Protein AF-A0A967WM52-F1 (afdb_monomer)

Mean predicted aligned error: 4.37 Å

Structure (mmCIF, N/CA/C/O backbone):
data_AF-A0A967WM52-F1
#
_entry.id   AF-A0A967WM52-F1
#
loop_
_atom_site.group_PDB
_atom_site.id
_atom_site.type_symbol
_atom_site.label_atom_id
_atom_site.label_alt_id
_atom_site.label_comp_id
_atom_site.label_asym_id
_atom_site.label_entity_id
_atom_site.label_seq_id
_atom_site.pdbx_PDB_ins_code
_atom_site.Cartn_x
_atom_site.Cartn_y
_atom_site.Cartn_z
_atom_site.occupancy
_atom_site.B_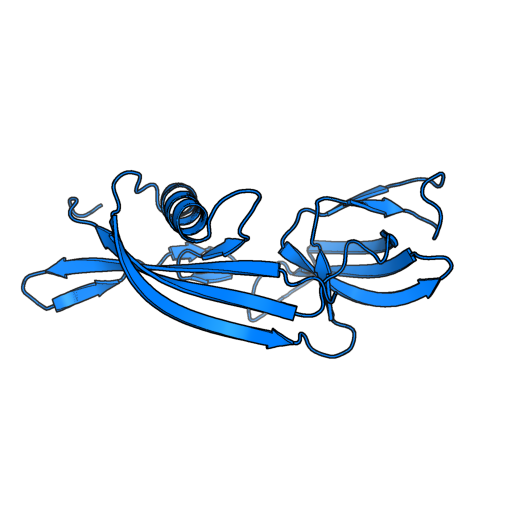iso_or_equiv
_atom_site.auth_seq_id
_atom_site.auth_comp_id
_atom_site.auth_asym_id
_atom_site.auth_atom_id
_atom_site.pdbx_PDB_model_num
ATOM 1 N N . MET A 1 1 ? 5.126 -18.443 -8.633 1.00 42.22 1 MET A N 1
ATOM 2 C CA . MET A 1 1 ? 3.834 -18.175 -7.967 1.00 42.22 1 MET A CA 1
ATOM 3 C C . MET A 1 1 ? 3.505 -16.710 -8.211 1.00 42.22 1 MET A C 1
ATOM 5 O O . MET A 1 1 ? 4.456 -15.933 -8.213 1.00 42.22 1 MET A O 1
ATOM 9 N N . PRO A 1 2 ? 2.250 -16.334 -8.512 1.00 59.53 2 PRO A N 1
ATOM 10 C CA . PRO A 1 2 ? 1.889 -14.922 -8.613 1.00 59.53 2 PRO A CA 1
ATOM 11 C C . PRO A 1 2 ? 2.198 -14.245 -7.275 1.00 59.53 2 PRO A C 1
ATOM 13 O O . PRO A 1 2 ? 1.909 -14.805 -6.217 1.00 59.53 2 PRO A O 1
ATOM 16 N N . VAL A 1 3 ? 2.873 -13.099 -7.320 1.00 80.56 3 VAL A N 1
ATOM 17 C CA . VAL A 1 3 ? 3.195 -12.342 -6.109 1.00 80.56 3 VAL A CA 1
ATOM 18 C C . VAL A 1 3 ? 1.925 -11.607 -5.696 1.00 80.56 3 VAL A C 1
ATOM 20 O O . VAL A 1 3 ? 1.370 -10.850 -6.490 1.00 80.56 3 VAL A O 1
ATOM 23 N N . VAL A 1 4 ? 1.453 -11.862 -4.479 1.00 91.06 4 VAL A N 1
ATOM 24 C CA . VAL A 1 4 ? 0.298 -11.183 -3.883 1.00 91.06 4 VAL A CA 1
ATOM 25 C C . VAL A 1 4 ? 0.828 -10.114 -2.939 1.00 91.06 4 VAL A C 1
ATOM 27 O O . VAL A 1 4 ? 1.727 -10.391 -2.146 1.00 91.06 4 VAL A O 1
ATOM 30 N N . ILE A 1 5 ? 0.298 -8.894 -3.032 1.00 95.19 5 ILE A N 1
ATOM 31 C CA . ILE A 1 5 ? 0.573 -7.852 -2.042 1.00 95.19 5 ILE A CA 1
ATOM 32 C C . ILE A 1 5 ? -0.492 -7.902 -0.949 1.00 95.19 5 ILE A C 1
ATOM 34 O O . ILE A 1 5 ? -1.689 -7.869 -1.232 1.00 95.19 5 ILE A O 1
ATOM 38 N N . GLU A 1 6 ? -0.038 -7.975 0.293 1.00 96.88 6 GLU A N 1
ATOM 39 C CA . GLU A 1 6 ? -0.890 -8.003 1.476 1.00 96.88 6 GLU A CA 1
ATOM 40 C C . GLU A 1 6 ? -1.138 -6.562 1.958 1.00 96.88 6 GLU A C 1
ATOM 42 O O . GLU A 1 6 ? -0.223 -5.735 2.030 1.00 96.88 6 GLU A O 1
ATOM 47 N N . LYS A 1 7 ? -2.394 -6.229 2.251 1.00 97.81 7 LYS A N 1
ATOM 48 C CA . LYS A 1 7 ? -2.835 -4.928 2.770 1.00 97.81 7 LYS A CA 1
ATOM 49 C C . LYS A 1 7 ? -3.770 -5.119 3.954 1.00 97.81 7 LYS A C 1
ATOM 51 O O . LYS A 1 7 ? -4.421 -6.152 4.074 1.00 97.81 7 LYS A O 1
ATOM 56 N N . VAL A 1 8 ? -3.888 -4.095 4.785 1.00 98.44 8 VAL A N 1
ATOM 57 C CA . VAL A 1 8 ? -4.766 -4.089 5.960 1.00 98.44 8 VAL A CA 1
ATOM 58 C C . VAL A 1 8 ? -5.672 -2.869 5.955 1.00 98.44 8 VAL A C 1
ATOM 60 O O . VAL A 1 8 ? -5.360 -1.840 5.352 1.00 98.44 8 VAL A O 1
ATOM 63 N N . THR A 1 9 ? -6.825 -2.986 6.598 1.00 98.44 9 THR A N 1
ATOM 64 C CA . THR A 1 9 ? -7.743 -1.875 6.858 1.00 98.44 9 THR A CA 1
ATOM 65 C C . THR A 1 9 ? -8.341 -2.046 8.246 1.00 98.44 9 THR A C 1
ATOM 67 O O . THR A 1 9 ? -8.849 -3.122 8.577 1.00 98.44 9 THR A O 1
ATOM 70 N N . ALA A 1 10 ? -8.262 -0.988 9.048 1.00 98.19 10 ALA A N 1
ATOM 71 C CA . ALA A 1 10 ? -8.647 -0.981 10.449 1.00 98.19 10 ALA A CA 1
ATOM 72 C C . ALA A 1 10 ? -9.955 -0.214 10.652 1.00 98.19 10 ALA A C 1
ATOM 74 O O . ALA A 1 10 ? -9.994 1.010 10.572 1.00 98.19 10 ALA A O 1
ATOM 75 N N . PHE A 1 11 ? -11.027 -0.917 10.999 1.00 97.81 11 PHE A N 1
ATOM 76 C CA . PHE A 1 11 ? -12.229 -0.276 11.522 1.00 97.81 11 PHE A CA 1
ATOM 77 C C . PHE A 1 11 ? -12.036 -0.045 13.020 1.00 97.81 11 PHE A C 1
ATOM 79 O O . PHE A 1 11 ? -12.369 -0.906 13.837 1.00 97.81 11 PHE A O 1
ATOM 86 N N . VAL A 1 12 ? -11.435 1.094 13.370 1.00 97.00 12 VAL A N 1
ATOM 87 C CA . VAL A 1 12 ? -11.193 1.474 14.767 1.00 97.00 12 VAL A CA 1
ATOM 88 C C . VAL A 1 12 ? -12.496 1.959 15.384 1.00 97.00 12 VAL A C 1
ATOM 90 O O . VAL A 1 12 ? -13.010 3.021 15.040 1.00 97.00 12 VAL A O 1
ATOM 93 N N . THR A 1 13 ? -13.037 1.149 16.286 1.00 95.69 13 THR A N 1
ATOM 94 C CA . THR A 1 13 ? -14.320 1.376 16.940 1.00 95.69 13 THR A CA 1
ATOM 95 C C . THR A 1 13 ? -14.154 1.695 18.417 1.00 95.69 13 THR A C 1
ATOM 97 O O . THR A 1 13 ? -13.298 1.123 19.095 1.00 95.69 13 THR A O 1
ATOM 100 N N . ARG A 1 14 ? -15.012 2.580 18.922 1.00 92.19 14 ARG A N 1
ATOM 101 C CA . ARG A 1 14 ? -15.137 2.882 20.350 1.00 92.19 14 ARG A CA 1
ATOM 102 C C . ARG A 1 14 ? -16.577 2.634 20.804 1.00 92.19 14 ARG A C 1
ATOM 104 O O . ARG A 1 14 ? -17.495 3.146 20.165 1.00 92.19 14 ARG A O 1
ATOM 111 N N . PRO A 1 15 ? -16.812 1.877 21.888 1.00 89.56 15 PRO A N 1
ATOM 112 C CA . PRO A 1 15 ? -18.152 1.735 22.445 1.00 89.56 15 PRO A CA 1
ATOM 113 C C . PRO A 1 15 ? -18.594 3.027 23.150 1.00 89.56 15 PRO A C 1
ATOM 115 O O . PRO A 1 15 ? -17.846 3.588 23.948 1.00 89.56 15 PRO A O 1
ATOM 118 N N . THR A 1 16 ? -19.828 3.465 22.901 1.00 89.12 16 THR A N 1
ATOM 119 C CA . THR A 1 16 ? -20.489 4.559 23.634 1.00 89.12 16 THR A CA 1
ATOM 120 C C . THR A 1 16 ? -21.897 4.147 24.063 1.00 89.12 16 THR A C 1
ATOM 122 O O . THR A 1 16 ? -22.394 3.098 23.645 1.00 89.12 16 THR A O 1
ATOM 125 N N . GLU A 1 17 ? -22.555 4.965 24.889 1.00 87.69 17 GLU A N 1
ATOM 126 C CA . GLU A 1 17 ? -23.947 4.731 25.301 1.00 87.69 17 GLU A CA 1
ATOM 127 C C . GLU A 1 17 ? -24.935 4.779 24.120 1.00 87.69 17 GLU A C 1
ATOM 129 O O . GLU A 1 17 ? -25.946 4.078 24.140 1.00 87.69 17 GLU A O 1
ATOM 134 N N . GLU A 1 18 ? -24.632 5.552 23.072 1.00 8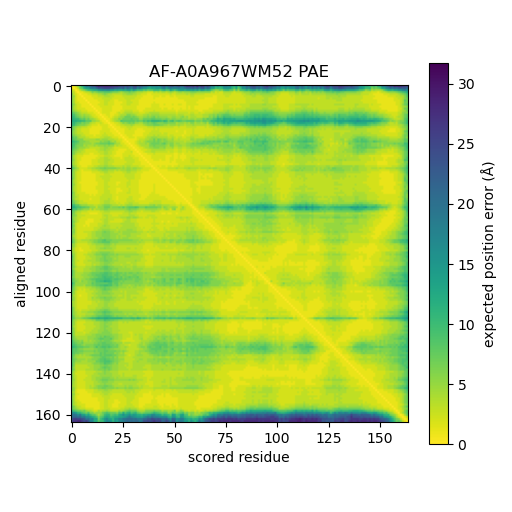9.94 18 GLU A N 1
ATOM 135 C CA . GLU A 1 18 ? -25.481 5.705 21.881 1.00 89.94 18 GLU A CA 1
ATOM 136 C C . GLU A 1 18 ? -25.187 4.658 20.789 1.00 89.94 18 GLU A C 1
ATOM 138 O O . GLU A 1 18 ? -25.950 4.514 19.833 1.00 89.94 18 GLU A O 1
ATOM 143 N N . GLY A 1 19 ? -24.101 3.892 20.936 1.00 88.88 19 GLY A N 1
ATOM 144 C CA . GLY A 1 19 ? -23.658 2.879 19.978 1.00 88.88 19 GLY A CA 1
ATOM 145 C C . GLY A 1 19 ? -22.149 2.920 19.711 1.00 88.88 19 GLY A C 1
ATOM 146 O O . GLY A 1 19 ? -21.421 3.701 20.323 1.00 88.88 19 GLY A O 1
ATOM 147 N N . PRO A 1 20 ? -21.629 2.053 18.827 1.00 90.50 20 PRO A N 1
ATOM 148 C CA . PRO A 1 20 ? -20.227 2.107 18.437 1.00 90.50 20 PRO A CA 1
ATOM 149 C C . PRO A 1 20 ? -19.958 3.312 17.527 1.00 90.50 20 PRO A C 1
ATOM 151 O O . PRO A 1 20 ? -20.622 3.494 16.508 1.00 90.50 20 PRO A O 1
ATOM 154 N N . GLU A 1 21 ? -18.940 4.094 17.861 1.00 94.62 21 GLU A N 1
ATOM 155 C CA . GLU A 1 21 ? -18.371 5.111 16.977 1.00 94.62 21 GLU A CA 1
ATOM 156 C C . GLU A 1 21 ? -17.248 4.509 16.129 1.00 94.62 21 GLU A C 1
ATOM 158 O O . GLU A 1 21 ? -16.596 3.553 16.552 1.00 94.62 21 GLU A O 1
ATOM 163 N N . LEU A 1 22 ? -17.008 5.084 14.948 1.00 95.31 22 LEU A N 1
ATOM 164 C CA . LEU A 1 22 ? -15.926 4.710 14.036 1.00 95.31 22 LEU A CA 1
ATOM 165 C C . LEU A 1 22 ? -14.981 5.900 13.856 1.00 95.31 22 LEU A C 1
ATOM 167 O O . LEU A 1 22 ? -15.425 6.993 13.505 1.00 95.31 22 LEU A O 1
ATOM 171 N N . LEU A 1 23 ? -13.684 5.675 14.054 1.00 95.44 23 LEU A N 1
ATOM 172 C CA . LEU A 1 23 ? -12.659 6.670 13.761 1.00 95.44 23 LEU A CA 1
ATOM 173 C C . LEU A 1 23 ? -12.531 6.865 12.244 1.00 95.44 23 LEU A C 1
ATOM 175 O O . LEU A 1 23 ? -12.352 5.901 11.497 1.00 95.44 23 LEU A O 1
ATOM 179 N N . LEU A 1 24 ? -12.563 8.122 11.811 1.00 96.06 24 LEU A N 1
ATOM 180 C CA . LEU A 1 24 ? -12.306 8.536 10.437 1.00 96.06 24 LEU A CA 1
ATOM 181 C C . LEU A 1 24 ? -11.187 9.579 10.424 1.00 96.06 24 LEU A C 1
ATOM 183 O O . LEU A 1 24 ? -11.100 10.411 11.325 1.00 96.06 24 LEU A O 1
ATOM 187 N N . LEU A 1 25 ? -10.355 9.540 9.389 1.00 94.12 25 LEU A N 1
ATOM 188 C CA . LEU A 1 25 ? -9.275 10.495 9.156 1.00 94.12 25 LEU A CA 1
ATOM 189 C C . LEU A 1 25 ? -9.691 11.472 8.061 1.00 94.12 25 LEU A C 1
ATOM 191 O O . LEU A 1 25 ? -10.230 11.053 7.039 1.00 94.12 25 LEU A O 1
ATOM 195 N N . GLU A 1 26 ? -9.420 12.762 8.239 1.00 93.81 26 GLU A N 1
ATOM 196 C CA . GLU A 1 26 ? -9.629 13.769 7.196 1.00 93.81 26 GLU A CA 1
ATOM 197 C C . GLU A 1 26 ? -8.279 14.216 6.631 1.00 93.81 26 GLU A C 1
ATOM 199 O O . GLU A 1 26 ? -7.526 14.954 7.267 1.00 93.81 26 GLU A O 1
ATOM 204 N N . HIS A 1 27 ? -7.964 13.765 5.416 1.00 89.12 27 HIS A N 1
ATOM 205 C CA . HIS A 1 27 ? -6.750 14.169 4.720 1.00 89.12 27 HIS A CA 1
ATOM 206 C C . HIS A 1 27 ? -7.030 15.381 3.811 1.00 89.12 27 HIS A C 1
ATOM 208 O O . HIS A 1 27 ? -7.917 15.301 2.951 1.00 89.12 27 HIS A O 1
ATOM 214 N N . PRO A 1 28 ? -6.236 16.469 3.884 1.00 89.00 28 PRO A N 1
ATOM 215 C CA . PRO A 1 28 ? -6.515 17.731 3.183 1.00 89.00 28 PRO A CA 1
ATOM 216 C C . PRO A 1 28 ? -6.626 17.599 1.657 1.00 89.00 28 PRO A C 1
ATOM 218 O O . PRO A 1 28 ? -7.274 18.418 1.005 1.00 89.00 28 PRO A O 1
ATOM 221 N N . PHE A 1 29 ? -6.001 16.570 1.080 1.00 89.38 29 PHE A N 1
ATOM 222 C CA . PHE A 1 29 ? -5.975 16.329 -0.367 1.00 89.38 29 PHE A CA 1
ATOM 223 C C . PHE A 1 29 ? -6.635 15.013 -0.795 1.00 89.38 29 PHE A C 1
ATOM 225 O O . PHE A 1 29 ? -6.703 14.734 -1.989 1.00 89.38 29 PHE A O 1
ATOM 232 N N . ALA A 1 30 ? -7.098 14.190 0.151 1.00 87.75 30 ALA A N 1
ATOM 233 C CA . ALA A 1 30 ? -7.644 12.863 -0.157 1.00 87.75 30 ALA A CA 1
ATOM 234 C C . ALA A 1 30 ? -9.012 12.575 0.484 1.00 87.75 30 ALA A C 1
ATOM 236 O O . ALA A 1 30 ? -9.585 11.516 0.236 1.00 87.75 30 ALA A O 1
ATOM 237 N N . GLY A 1 31 ? -9.556 13.529 1.246 1.00 91.25 31 GLY A N 1
ATOM 238 C CA . GLY A 1 31 ? -10.875 13.428 1.855 1.00 91.25 31 GLY A CA 1
ATOM 239 C C . GLY A 1 31 ? -10.896 12.502 3.067 1.00 91.25 31 GLY A C 1
ATOM 240 O O . GLY A 1 31 ? -9.897 12.354 3.770 1.00 91.25 31 GLY A O 1
ATOM 241 N N . ILE A 1 32 ? -12.064 11.909 3.312 1.00 93.62 32 ILE A N 1
ATOM 242 C CA . ILE A 1 32 ? -12.311 11.037 4.461 1.00 93.62 32 ILE A CA 1
ATOM 243 C C . ILE A 1 32 ? -11.736 9.643 4.197 1.00 93.62 32 ILE A C 1
ATOM 245 O O . ILE A 1 32 ? -12.008 9.034 3.160 1.00 93.62 32 ILE A O 1
ATOM 249 N N . GLN A 1 33 ? -10.973 9.130 5.156 1.00 93.75 33 GLN A N 1
ATOM 250 C CA . GLN A 1 33 ? -10.280 7.851 5.085 1.00 93.75 33 GLN A CA 1
ATOM 251 C C . GLN A 1 33 ? -10.479 7.030 6.361 1.00 93.75 33 GLN A C 1
ATOM 253 O O . GLN A 1 33 ? -10.860 7.539 7.414 1.00 93.75 33 GLN A O 1
ATOM 258 N N . ILE A 1 34 ? -10.220 5.733 6.233 1.00 95.94 34 ILE A N 1
ATOM 259 C CA . ILE A 1 34 ? -10.136 4.770 7.333 1.00 95.94 34 ILE A CA 1
ATOM 260 C C . ILE A 1 34 ? -8.676 4.317 7.396 1.00 95.94 34 ILE A C 1
ATOM 262 O O . ILE A 1 34 ? -8.100 4.141 6.315 1.00 95.94 34 ILE A O 1
ATOM 266 N N . PRO A 1 35 ? -8.097 4.091 8.593 1.00 97.00 35 PRO A N 1
ATOM 267 C CA . PRO A 1 35 ? -6.704 3.698 8.683 1.00 97.00 35 PRO A CA 1
ATOM 268 C C . PRO A 1 35 ? -6.408 2.418 7.900 1.00 97.00 35 PRO A C 1
ATOM 270 O O . PRO A 1 35 ? -7.138 1.419 8.007 1.00 97.00 35 PRO A O 1
ATOM 273 N N . ALA A 1 36 ? -5.379 2.444 7.060 1.00 97.25 36 ALA A N 1
ATOM 274 C CA . ALA A 1 36 ? -5.089 1.349 6.142 1.00 97.25 36 ALA A CA 1
ATOM 275 C C . ALA A 1 36 ? -3.671 1.414 5.584 1.00 97.25 36 ALA A C 1
ATOM 277 O O . ALA A 1 36 ? -3.194 2.462 5.174 1.00 97.25 36 ALA A O 1
ATOM 278 N N . GLY A 1 37 ? -3.063 0.247 5.377 1.00 96.44 37 GLY A N 1
ATOM 279 C CA . GLY A 1 37 ? -1.699 0.205 4.873 1.00 96.44 37 GLY A CA 1
ATOM 280 C C . GLY A 1 37 ? -1.297 -1.088 4.201 1.00 96.44 37 GLY A C 1
ATOM 281 O O . GLY A 1 37 ? -2.125 -1.928 3.830 1.00 96.44 37 GLY A O 1
ATOM 282 N N . THR A 1 38 ? 0.002 -1.198 3.951 1.00 97.12 38 THR A N 1
ATOM 283 C CA . THR A 1 38 ? 0.611 -2.363 3.300 1.00 97.12 38 THR A CA 1
ATOM 284 C C . THR A 1 38 ? 1.290 -3.202 4.367 1.00 97.12 38 THR A C 1
ATOM 286 O O . THR A 1 38 ? 1.984 -2.657 5.214 1.00 97.12 38 THR A O 1
ATOM 289 N N . VAL A 1 39 ? 1.090 -4.518 4.328 1.00 96.88 39 VAL A N 1
ATOM 290 C CA . VAL A 1 39 ? 1.793 -5.429 5.236 1.00 96.88 39 VAL A CA 1
ATOM 291 C C . VAL A 1 39 ? 3.241 -5.528 4.775 1.00 96.88 39 VAL A C 1
ATOM 293 O O . VAL A 1 39 ? 3.503 -5.795 3.594 1.00 96.88 39 VAL A O 1
ATOM 296 N N . GLU A 1 40 ? 4.178 -5.296 5.689 1.00 93.75 40 GLU A N 1
ATOM 297 C CA . GLU A 1 40 ? 5.612 -5.367 5.416 1.00 93.75 40 GLU A CA 1
ATOM 298 C C . GLU A 1 40 ? 6.170 -6.772 5.693 1.00 93.75 40 GLU A C 1
ATOM 300 O O . GLU A 1 40 ? 5.605 -7.746 5.196 1.00 93.75 40 GLU A O 1
ATOM 305 N N . ASP A 1 41 ? 7.275 -6.895 6.427 1.00 92.62 41 ASP A N 1
ATOM 306 C CA . ASP A 1 41 ? 7.872 -8.180 6.829 1.00 92.62 41 ASP A CA 1
ATOM 307 C C . ASP A 1 41 ? 7.236 -8.735 8.127 1.00 92.62 41 ASP A C 1
ATOM 309 O O . ASP A 1 41 ? 7.831 -9.539 8.846 1.00 92.62 41 ASP A O 1
ATOM 313 N N . GLU A 1 42 ? 6.023 -8.279 8.436 1.00 95.88 42 GLU A N 1
ATOM 314 C CA . GLU A 1 42 ? 5.275 -8.521 9.674 1.00 95.88 42 GLU A CA 1
ATOM 315 C C . GLU A 1 42 ? 3.958 -9.273 9.403 1.00 95.88 42 GLU A C 1
ATOM 317 O O . GLU A 1 42 ? 3.596 -9.539 8.253 1.00 95.88 42 GLU A O 1
ATOM 322 N N . THR A 1 43 ? 3.229 -9.649 10.459 1.00 97.06 43 THR A N 1
ATOM 323 C CA . THR A 1 43 ? 1.903 -10.269 10.302 1.00 97.06 43 THR A CA 1
ATOM 324 C C . THR A 1 43 ? 0.845 -9.221 9.928 1.00 97.06 43 THR A C 1
ATOM 326 O O . THR A 1 43 ? 1.007 -8.048 10.265 1.00 97.06 43 THR A O 1
ATOM 329 N N . PRO A 1 44 ? -0.263 -9.587 9.255 1.00 97.81 44 PRO A N 1
ATOM 330 C CA . PRO A 1 44 ? -1.367 -8.652 9.030 1.00 97.81 44 PRO A CA 1
ATOM 331 C C . PRO A 1 44 ? -1.925 -8.040 10.329 1.00 97.81 44 PRO A C 1
ATOM 333 O O . PRO A 1 44 ? -2.331 -6.879 10.333 1.00 97.81 44 PRO A O 1
ATOM 336 N N . GLU A 1 45 ? -1.905 -8.784 11.436 1.00 97.81 45 GLU A N 1
ATOM 337 C CA . GLU A 1 45 ? -2.266 -8.303 12.771 1.00 97.81 45 GLU A CA 1
ATOM 338 C C . GLU A 1 45 ? -1.312 -7.210 13.281 1.00 97.81 45 GLU A C 1
ATOM 340 O O . GLU A 1 45 ? -1.759 -6.155 13.730 1.00 97.81 45 GLU A O 1
ATOM 345 N N . ASP A 1 46 ? -0.001 -7.428 13.183 1.00 97.56 46 ASP A N 1
ATOM 346 C CA . ASP A 1 46 ? 0.989 -6.428 13.601 1.00 97.56 46 ASP A CA 1
ATOM 347 C C . ASP A 1 46 ? 0.925 -5.189 12.697 1.00 97.56 46 ASP A C 1
ATOM 349 O O . ASP A 1 46 ? 0.928 -4.058 13.185 1.00 97.56 46 ASP A O 1
ATOM 353 N N . ALA A 1 47 ? 0.769 -5.399 11.385 1.00 97.81 47 ALA A N 1
ATOM 354 C CA . ALA A 1 47 ? 0.629 -4.325 10.410 1.00 97.81 47 ALA A CA 1
ATOM 355 C C . ALA A 1 47 ? -0.586 -3.446 10.711 1.00 97.81 47 ALA A C 1
ATOM 357 O O . ALA A 1 47 ? -0.476 -2.226 10.690 1.00 97.81 47 ALA A O 1
ATOM 358 N N . VAL A 1 48 ? -1.753 -4.030 11.012 1.00 98.12 48 VAL A N 1
ATOM 359 C CA . VAL A 1 48 ? -2.952 -3.219 11.266 1.00 98.12 48 VAL A CA 1
ATOM 360 C C . VAL A 1 48 ? -2.820 -2.380 12.536 1.00 98.12 48 VAL A C 1
ATOM 362 O O . VAL A 1 48 ? -3.277 -1.240 12.552 1.00 98.12 48 VAL A O 1
ATOM 365 N N . LEU A 1 49 ? -2.157 -2.894 13.574 1.00 97.31 49 LEU A N 1
ATOM 366 C CA . LEU A 1 49 ? -1.880 -2.127 14.790 1.00 97.31 49 LEU A CA 1
ATOM 367 C C . LEU A 1 49 ? -0.859 -1.011 14.537 1.00 97.31 49 LEU A C 1
ATOM 369 O O . LEU A 1 49 ? -1.061 0.105 15.015 1.00 97.31 49 LEU A O 1
ATOM 373 N N . ARG A 1 50 ? 0.188 -1.282 13.748 1.00 97.25 50 ARG A N 1
ATOM 374 C CA . ARG A 1 50 ? 1.178 -0.277 13.336 1.00 97.25 50 ARG A CA 1
ATOM 375 C C . ARG A 1 50 ? 0.532 0.868 12.555 1.00 97.25 50 ARG A C 1
ATOM 377 O O . ARG A 1 50 ? 0.744 2.020 12.909 1.00 97.25 50 ARG A O 1
ATOM 384 N N . GLU A 1 51 ? -0.283 0.569 11.544 1.00 97.50 51 GLU A N 1
ATOM 385 C CA . GLU A 1 51 ? -0.970 1.596 10.742 1.00 97.50 51 GLU A CA 1
ATOM 386 C C . GLU A 1 51 ? -1.940 2.429 11.596 1.00 97.50 51 GLU A C 1
ATOM 388 O O . GLU A 1 51 ? -2.007 3.647 11.453 1.00 97.50 51 GLU A O 1
ATOM 393 N N . VAL A 1 52 ? -2.650 1.805 12.547 1.00 97.06 52 VAL A N 1
ATOM 394 C CA . VAL A 1 52 ? -3.480 2.548 13.509 1.00 97.06 52 VAL A CA 1
ATOM 395 C C . VAL A 1 52 ? -2.621 3.499 14.342 1.00 97.06 52 VAL A C 1
ATOM 397 O O . VAL A 1 52 ? -2.978 4.668 14.468 1.00 97.06 52 VAL A O 1
ATOM 400 N N . ALA A 1 53 ? -1.488 3.053 14.879 1.00 96.19 53 ALA A N 1
ATOM 401 C CA . ALA A 1 53 ? -0.604 3.926 15.648 1.00 96.19 53 ALA A CA 1
ATOM 402 C C . ALA A 1 53 ? -0.050 5.084 14.795 1.00 96.19 53 ALA A C 1
ATOM 404 O O . ALA A 1 53 ? -0.129 6.241 15.207 1.00 96.19 53 ALA A O 1
ATOM 405 N N . GLU A 1 54 ? 0.444 4.800 13.586 1.00 95.81 54 GLU A N 1
ATOM 406 C CA . GLU A 1 54 ? 1.052 5.790 12.687 1.00 95.81 54 GLU A CA 1
ATOM 407 C C . GLU A 1 54 ? 0.056 6.850 12.192 1.00 95.81 54 GLU A C 1
ATOM 409 O O . GLU A 1 54 ? 0.374 8.041 12.194 1.00 95.81 54 GLU A O 1
ATOM 414 N N . GLU A 1 55 ? -1.147 6.445 11.781 1.00 95.38 55 GLU A N 1
ATOM 415 C CA . GLU A 1 55 ? -2.113 7.351 11.146 1.00 95.38 55 GLU A CA 1
ATOM 416 C C . GLU A 1 55 ? -3.048 8.043 12.149 1.00 95.38 55 GLU A C 1
ATOM 418 O O . GLU A 1 55 ? -3.615 9.093 11.841 1.00 95.38 55 GLU A O 1
ATOM 423 N N . THR A 1 56 ? -3.221 7.474 13.348 1.00 93.69 56 THR A N 1
ATOM 424 C CA . THR A 1 56 ? -4.191 7.962 14.349 1.00 93.69 56 THR A CA 1
ATOM 425 C C . THR A 1 56 ? -3.551 8.423 15.661 1.00 93.69 56 THR A C 1
ATOM 427 O O . THR A 1 56 ? -4.190 9.124 16.444 1.00 93.69 56 THR A O 1
ATOM 430 N N . GLY A 1 57 ? -2.303 8.026 15.933 1.00 94.12 57 GLY A N 1
ATOM 431 C CA . GLY A 1 57 ? -1.636 8.251 17.219 1.00 94.12 57 GLY A CA 1
ATOM 432 C C . GLY A 1 57 ? -2.150 7.368 18.365 1.00 94.12 57 GLY A C 1
ATOM 433 O O . GLY A 1 57 ? -1.864 7.651 19.528 1.00 94.12 57 GLY A O 1
ATOM 434 N N . ILE A 1 58 ? -2.943 6.330 18.077 1.00 93.38 58 ILE A N 1
ATOM 435 C CA . ILE A 1 58 ? -3.469 5.395 19.080 1.00 93.38 58 ILE A CA 1
ATOM 436 C C . ILE A 1 58 ? -2.526 4.192 19.218 1.00 93.38 58 ILE A C 1
ATOM 438 O O . ILE A 1 58 ? -2.601 3.241 18.444 1.00 93.38 58 ILE A O 1
ATOM 442 N N . ASP A 1 59 ? -1.694 4.193 20.261 1.00 89.81 59 ASP A N 1
ATOM 443 C CA . ASP A 1 59 ? -0.734 3.105 20.524 1.00 89.81 59 ASP A CA 1
ATOM 444 C C . ASP A 1 59 ? -1.337 1.904 21.280 1.00 89.81 59 ASP A C 1
ATOM 446 O O . ASP A 1 59 ? -0.762 0.817 21.314 1.00 89.81 59 ASP A O 1
ATOM 450 N N . SER A 1 60 ? -2.484 2.092 21.940 1.00 88.12 60 SER A N 1
ATOM 451 C CA . SER A 1 60 ? -3.094 1.114 22.855 1.00 88.12 60 SER A CA 1
ATOM 452 C C . SER A 1 60 ? -4.442 0.589 22.355 1.00 88.12 60 SER A C 1
ATO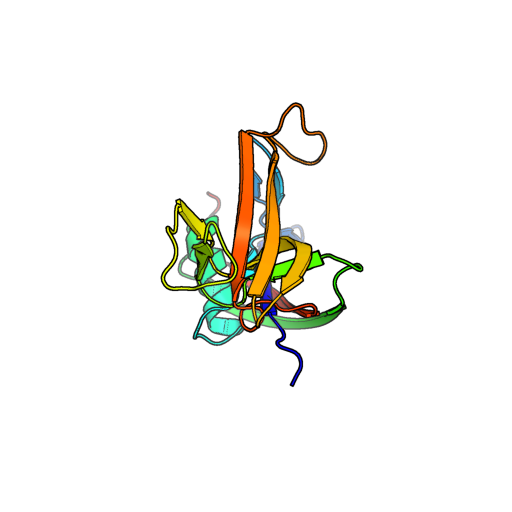M 454 O O . SER A 1 60 ? -5.428 0.542 23.093 1.00 88.12 60 SER A O 1
ATOM 456 N N . ALA A 1 61 ? -4.486 0.191 21.084 1.00 90.88 61 ALA A N 1
ATOM 457 C CA . ALA A 1 61 ? -5.650 -0.443 20.473 1.00 90.88 61 ALA A CA 1
ATOM 458 C C . ALA A 1 61 ? -5.565 -1.978 20.549 1.00 90.88 61 ALA A C 1
ATOM 460 O O . ALA A 1 61 ? -4.475 -2.552 20.557 1.00 90.88 61 ALA A O 1
ATOM 461 N N . THR A 1 62 ? -6.708 -2.663 20.584 1.00 95.06 62 THR A N 1
ATOM 462 C CA . THR A 1 62 ? -6.764 -4.134 20.585 1.00 95.06 62 THR A CA 1
ATOM 463 C C . THR A 1 62 ? -7.493 -4.655 19.357 1.00 95.06 62 THR A C 1
ATOM 465 O O . THR A 1 62 ? -8.532 -4.136 18.952 1.00 95.06 62 THR A O 1
ATOM 468 N N . ILE A 1 63 ? -6.968 -5.720 18.750 1.00 97.06 63 ILE A N 1
ATOM 469 C CA . ILE A 1 63 ? -7.680 -6.416 17.677 1.00 97.06 63 ILE A CA 1
ATOM 470 C C . ILE A 1 63 ? -8.839 -7.186 18.302 1.00 97.06 63 ILE A C 1
ATOM 472 O O . ILE A 1 63 ? -8.627 -8.113 19.08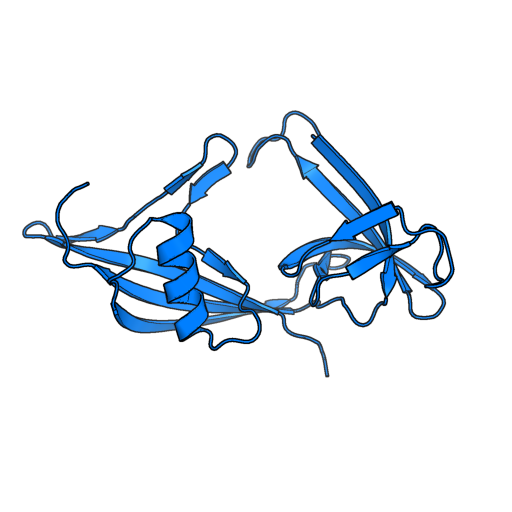5 1.00 97.06 63 ILE A O 1
ATOM 476 N N . ARG A 1 64 ? -10.070 -6.828 17.938 1.00 96.31 64 ARG A N 1
ATOM 477 C CA . ARG A 1 64 ? -11.270 -7.529 18.401 1.00 96.31 64 ARG A CA 1
ATOM 478 C C . ARG A 1 64 ? -11.540 -8.775 17.567 1.00 96.31 64 ARG A C 1
ATOM 480 O O . ARG A 1 64 ? -11.815 -9.839 18.118 1.00 96.31 64 ARG A O 1
ATOM 487 N N . CYS A 1 65 ? -11.468 -8.646 16.245 1.00 96.69 65 CYS A N 1
ATOM 488 C CA . CYS A 1 65 ? -11.579 -9.765 15.312 1.00 96.69 65 CYS A CA 1
ATOM 489 C C . CYS A 1 65 ? -11.095 -9.394 13.903 1.00 96.69 65 CYS A C 1
ATOM 491 O O . CYS A 1 65 ? -11.072 -8.223 13.515 1.00 96.69 65 CYS A O 1
ATOM 493 N N . CYS A 1 66 ? -10.761 -10.420 13.116 1.00 97.56 66 CYS A N 1
ATOM 494 C CA . CYS A 1 66 ? -10.691 -10.317 11.662 1.00 97.56 66 CYS A CA 1
ATOM 495 C C . CYS A 1 66 ? -12.117 -10.403 11.097 1.00 97.56 66 CYS A C 1
ATOM 497 O O . CYS A 1 66 ? -12.837 -11.368 11.357 1.00 97.56 66 CYS A O 1
ATOM 499 N N . LEU A 1 67 ? -12.530 -9.380 10.352 1.00 98.00 67 LEU A N 1
ATOM 500 C CA . LEU A 1 67 ? -13.836 -9.299 9.693 1.00 98.00 67 LEU A CA 1
ATOM 501 C C . LEU A 1 67 ? -13.860 -10.085 8.379 1.00 98.00 67 LEU A C 1
ATOM 503 O O . LEU A 1 67 ? -14.925 -10.502 7.927 1.00 98.00 67 LEU A O 1
ATOM 507 N N . GLY A 1 68 ? -12.693 -10.290 7.770 1.00 97.88 68 GLY A N 1
ATOM 508 C CA . GLY A 1 68 ? -12.534 -11.075 6.557 1.00 97.88 68 GLY A CA 1
ATOM 509 C C . GLY A 1 68 ? -11.378 -10.596 5.692 1.00 97.88 68 GLY A C 1
ATOM 510 O O . GLY A 1 68 ? -10.640 -9.670 6.037 1.00 97.88 68 GLY A O 1
ATOM 511 N N . THR A 1 69 ? -11.264 -11.226 4.530 1.00 97.88 69 THR A N 1
ATOM 512 C CA . THR A 1 69 ? -10.214 -10.957 3.553 1.00 97.88 69 THR A CA 1
ATOM 513 C C . THR A 1 69 ? -10.834 -10.833 2.163 1.00 97.88 69 THR A C 1
ATOM 515 O O . THR A 1 69 ? -11.691 -11.635 1.797 1.00 97.88 69 THR A O 1
ATOM 518 N N . ASP A 1 70 ? -10.392 -9.845 1.388 1.00 97.38 70 ASP A N 1
ATOM 519 C CA . ASP A 1 70 ? -10.738 -9.669 -0.026 1.00 97.38 70 ASP A CA 1
ATOM 520 C C . ASP A 1 70 ? -9.486 -9.848 -0.883 1.00 97.38 70 ASP A C 1
ATOM 522 O O . ASP A 1 70 ? -8.478 -9.175 -0.660 1.00 97.38 70 ASP A O 1
ATOM 526 N N . GLU A 1 71 ? -9.540 -10.745 -1.862 1.00 96.88 71 GLU A N 1
ATOM 527 C CA . GLU A 1 71 ? -8.463 -10.948 -2.825 1.00 96.88 71 GLU A CA 1
ATOM 528 C C . GLU A 1 71 ? -8.952 -10.578 -4.219 1.00 96.88 71 GLU A C 1
ATOM 530 O O . GLU A 1 71 ? -9.921 -11.139 -4.733 1.00 96.88 71 GLU A O 1
ATOM 535 N N . ARG A 1 72 ? -8.258 -9.629 -4.847 1.00 94.88 72 ARG A N 1
ATOM 536 C CA . ARG A 1 72 ? -8.639 -9.095 -6.151 1.00 94.88 72 ARG A CA 1
ATOM 537 C C . ARG A 1 72 ? -7.443 -8.952 -7.073 1.00 94.88 72 ARG A C 1
ATOM 539 O O . ARG A 1 72 ? -6.383 -8.458 -6.679 1.00 94.88 72 ARG A O 1
ATOM 546 N N . ALA A 1 73 ? -7.654 -9.316 -8.332 1.00 95.50 73 ALA A N 1
ATOM 547 C CA . ALA A 1 73 ? -6.745 -8.958 -9.405 1.00 95.50 73 ALA A CA 1
ATOM 548 C C . ALA A 1 73 ? -6.860 -7.454 -9.703 1.00 95.50 73 ALA A C 1
ATOM 550 O O . ALA A 1 73 ? -7.948 -6.873 -9.689 1.00 95.50 73 ALA A O 1
ATOM 551 N N . LEU A 1 74 ? -5.728 -6.821 -9.979 1.00 94.44 74 LEU A N 1
ATOM 552 C CA . LEU A 1 74 ? -5.663 -5.467 -10.501 1.00 94.44 74 LEU A CA 1
ATOM 553 C C . LEU A 1 74 ? -6.123 -5.461 -11.966 1.00 94.44 74 LEU A C 1
ATOM 555 O O . LEU A 1 74 ? -5.932 -6.454 -12.675 1.00 94.44 74 LEU A O 1
ATOM 559 N N . PRO A 1 75 ? -6.695 -4.341 -12.443 1.00 95.44 75 PRO A N 1
ATOM 560 C CA . PRO A 1 75 ? -7.027 -4.175 -13.851 1.00 95.44 75 PRO A CA 1
ATOM 561 C C . PRO A 1 75 ? -5.843 -4.474 -14.774 1.00 95.44 75 PRO A C 1
ATOM 563 O O . PRO A 1 75 ? -4.673 -4.369 -14.389 1.00 95.44 75 PRO A O 1
ATOM 566 N N . GLU A 1 76 ? -6.142 -4.813 -16.026 1.00 93.50 76 GLU A N 1
ATOM 567 C CA . GLU A 1 76 ? -5.105 -5.031 -17.029 1.00 93.50 76 GLU A CA 1
ATOM 568 C C . GLU A 1 76 ? -4.164 -3.817 -17.125 1.00 93.50 76 GLU A C 1
ATOM 570 O O . GLU A 1 76 ? -4.582 -2.663 -17.036 1.00 93.50 76 GLU A O 1
ATOM 575 N N . GLY A 1 77 ? -2.862 -4.087 -17.237 1.00 94.31 77 GLY A N 1
ATOM 576 C CA . GLY A 1 77 ? -1.831 -3.051 -17.260 1.00 94.31 77 GLY A CA 1
ATOM 577 C C . GLY A 1 77 ? -1.506 -2.422 -15.901 1.00 94.31 77 GLY A C 1
ATOM 578 O O . GLY A 1 77 ? -0.495 -1.742 -15.810 1.00 94.31 77 GLY A O 1
ATOM 579 N N . GLN A 1 78 ? -2.266 -2.667 -14.831 1.00 96.81 78 GLN A N 1
ATOM 580 C CA . GLN A 1 78 ? -1.967 -2.135 -13.495 1.00 96.81 78 GLN A CA 1
ATOM 581 C C . GLN A 1 78 ? -1.224 -3.164 -12.644 1.00 96.81 78 GLN A C 1
ATOM 583 O O . GLN A 1 78 ? -1.538 -4.356 -12.664 1.00 96.81 78 GLN A O 1
ATOM 588 N N . ARG A 1 79 ? -0.214 -2.721 -11.899 1.00 97.00 79 ARG A N 1
ATOM 589 C CA . ARG A 1 79 ? 0.574 -3.550 -10.977 1.00 97.00 79 ARG A CA 1
ATOM 590 C C . ARG A 1 79 ? 0.868 -2.787 -9.693 1.00 97.00 79 ARG A C 1
ATOM 592 O O . ARG A 1 79 ? 0.762 -1.567 -9.668 1.00 97.00 79 ARG A O 1
ATOM 599 N N . ILE A 1 80 ? 1.263 -3.495 -8.642 1.00 97.19 80 ILE A N 1
ATOM 600 C CA . ILE A 1 80 ? 1.768 -2.895 -7.402 1.00 97.19 80 ILE A CA 1
ATOM 601 C C . ILE A 1 80 ? 3.217 -3.311 -7.166 1.00 97.19 80 ILE A C 1
ATOM 603 O O . ILE A 1 80 ? 3.581 -4.464 -7.395 1.00 97.19 80 ILE A O 1
ATOM 607 N N . ILE A 1 81 ? 4.026 -2.364 -6.695 1.00 97.31 81 ILE A N 1
ATOM 608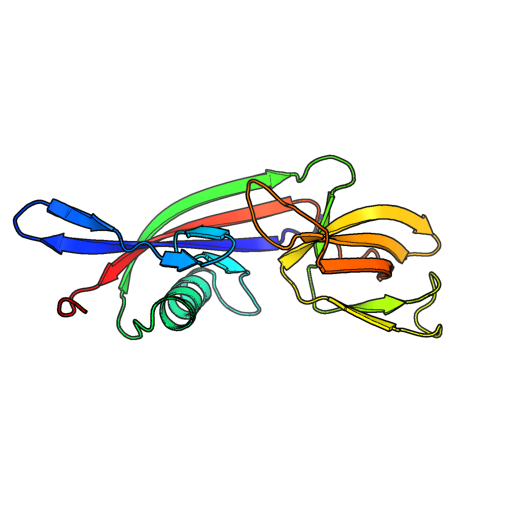 C CA . ILE A 1 81 ? 5.408 -2.577 -6.267 1.00 97.31 81 ILE A CA 1
ATOM 609 C C . ILE A 1 81 ? 5.424 -3.451 -5.004 1.00 97.31 81 ILE A C 1
ATOM 611 O O . ILE A 1 81 ? 4.824 -3.097 -3.988 1.00 97.31 81 ILE A O 1
ATOM 615 N N . THR A 1 82 ? 6.105 -4.595 -5.057 1.00 95.75 82 THR A N 1
ATOM 616 C CA . THR A 1 82 ? 6.099 -5.613 -3.984 1.00 95.75 82 THR A CA 1
ATOM 617 C C . THR A 1 82 ? 7.289 -5.537 -3.046 1.00 95.75 82 THR A C 1
ATOM 619 O O . THR A 1 82 ? 7.239 -6.088 -1.951 1.00 95.75 82 THR A O 1
ATOM 622 N N . ALA A 1 83 ? 8.332 -4.826 -3.453 1.00 93.62 83 ALA A N 1
ATOM 623 C CA . ALA A 1 83 ? 9.489 -4.511 -2.639 1.00 93.62 83 ALA A CA 1
ATOM 624 C C . ALA A 1 83 ? 10.021 -3.139 -3.063 1.00 93.62 83 ALA A C 1
ATOM 626 O O . ALA A 1 83 ? 9.899 -2.790 -4.244 1.00 93.62 83 ALA A O 1
ATOM 627 N N . PRO A 1 84 ? 10.620 -2.364 -2.148 1.00 95.44 84 PRO A N 1
ATOM 628 C CA . PRO A 1 84 ? 11.208 -1.086 -2.511 1.00 95.44 84 PRO A CA 1
ATOM 629 C C . PRO A 1 84 ? 12.224 -1.237 -3.654 1.00 95.44 84 PRO A C 1
ATOM 631 O O . PRO A 1 84 ? 13.063 -2.141 -3.643 1.00 95.44 84 PRO A O 1
ATOM 634 N N . THR A 1 85 ? 12.124 -0.392 -4.680 1.00 96.94 85 THR A N 1
ATOM 635 C CA . THR A 1 85 ? 12.840 -0.600 -5.945 1.00 96.94 85 THR A CA 1
ATOM 636 C C . THR A 1 85 ? 13.314 0.702 -6.579 1.00 96.94 85 THR A C 1
ATOM 638 O O . THR A 1 85 ? 12.682 1.751 -6.447 1.00 96.94 85 THR A O 1
ATOM 641 N N . ARG A 1 86 ? 14.433 0.625 -7.302 1.00 98.06 86 ARG A N 1
ATOM 642 C CA . ARG A 1 86 ? 14.953 1.726 -8.118 1.00 98.06 86 ARG A CA 1
ATOM 643 C C . ARG A 1 86 ? 14.302 1.726 -9.494 1.00 98.06 86 ARG A C 1
ATOM 645 O O . ARG A 1 86 ? 13.994 0.671 -10.045 1.00 98.06 86 ARG A O 1
ATOM 652 N N . VAL A 1 87 ? 14.150 2.917 -10.058 1.00 98.19 87 VAL A N 1
ATOM 653 C CA . VAL A 1 87 ? 13.629 3.137 -11.406 1.00 98.19 87 VAL A CA 1
ATOM 654 C C . VAL A 1 87 ? 14.784 3.512 -12.328 1.00 98.19 87 VAL A C 1
ATOM 656 O O . VAL A 1 87 ? 15.399 4.572 -12.192 1.00 98.19 87 VAL A O 1
ATOM 659 N N . TYR A 1 88 ? 15.060 2.630 -13.280 1.00 98.38 88 TYR A N 1
ATOM 660 C CA . TYR A 1 88 ? 16.172 2.716 -14.218 1.00 98.38 88 TYR A CA 1
ATOM 661 C C . TYR A 1 88 ? 15.764 3.409 -15.522 1.00 98.38 88 TYR A C 1
ATOM 663 O O . TYR A 1 88 ? 14.622 3.309 -15.980 1.00 98.38 88 TYR A O 1
ATOM 671 N N . ALA A 1 89 ? 16.703 4.095 -16.173 1.00 97.31 89 ALA A N 1
ATOM 672 C CA . ALA A 1 89 ? 16.471 4.716 -17.479 1.00 97.31 89 ALA A CA 1
ATOM 673 C C . ALA A 1 89 ? 16.330 3.681 -18.615 1.00 97.31 89 ALA A C 1
ATOM 675 O O . ALA A 1 89 ? 15.714 3.966 -19.646 1.00 97.31 89 ALA A O 1
ATOM 676 N N . ARG A 1 90 ? 16.890 2.476 -18.442 1.00 97.44 90 ARG A N 1
ATOM 677 C CA . ARG A 1 90 ? 16.885 1.366 -19.413 1.00 97.44 90 ARG A CA 1
ATOM 678 C C . ARG A 1 90 ? 16.517 0.043 -18.718 1.00 97.44 90 ARG A C 1
ATOM 680 O O . ARG A 1 90 ? 16.616 -0.009 -17.494 1.00 97.44 90 ARG A O 1
ATOM 687 N N . PRO A 1 91 ? 16.121 -1.018 -19.454 1.00 97.56 91 PRO A N 1
ATOM 688 C CA . PRO A 1 91 ? 15.869 -2.354 -18.893 1.00 97.56 91 PRO A CA 1
ATOM 689 C C . PRO A 1 91 ? 17.177 -3.064 -18.485 1.00 97.56 91 PRO A C 1
ATOM 691 O O . PRO A 1 91 ? 17.493 -4.151 -18.957 1.00 97.56 91 PRO A O 1
ATOM 694 N N . ASP A 1 92 ? 17.977 -2.402 -17.654 1.00 96.50 92 ASP A N 1
ATOM 695 C CA . ASP A 1 92 ? 19.310 -2.815 -17.231 1.00 96.50 92 ASP A CA 1
ATOM 696 C C . ASP A 1 92 ? 19.616 -2.177 -15.870 1.00 96.50 92 ASP A C 1
ATOM 698 O O . ASP A 1 92 ? 19.628 -0.949 -15.739 1.00 96.50 92 ASP A O 1
ATOM 702 N N . ALA A 1 93 ? 19.888 -3.008 -14.862 1.00 94.50 93 ALA A N 1
ATOM 703 C CA . ALA A 1 93 ? 20.182 -2.559 -13.501 1.00 94.50 93 ALA A CA 1
ATOM 704 C C . ALA A 1 93 ? 21.524 -1.816 -13.368 1.00 94.50 93 ALA A C 1
ATOM 706 O O . ALA A 1 93 ? 21.761 -1.172 -12.349 1.00 94.50 93 ALA A O 1
ATOM 707 N N . THR A 1 94 ? 22.407 -1.908 -14.365 1.00 96.25 94 THR A N 1
ATOM 708 C CA . THR A 1 94 ? 23.662 -1.142 -14.425 1.00 96.25 94 THR A CA 1
ATOM 709 C C . THR A 1 94 ? 23.479 0.236 -15.062 1.00 96.25 94 THR A C 1
ATOM 711 O O . THR A 1 94 ? 24.392 1.063 -15.032 1.00 96.25 94 THR A O 1
ATOM 714 N N . SER A 1 95 ? 22.303 0.502 -15.640 1.00 96.06 95 SER A N 1
ATOM 715 C CA . SER A 1 95 ? 21.980 1.812 -16.192 1.00 96.06 95 SER A CA 1
ATOM 716 C C . SER A 1 95 ? 21.707 2.841 -15.096 1.00 96.06 95 SER A C 1
ATOM 718 O O . SER A 1 95 ? 21.477 2.504 -13.938 1.00 96.06 95 SER A O 1
ATOM 720 N N . PHE A 1 96 ? 21.722 4.117 -15.484 1.00 95.50 96 PHE A N 1
ATOM 721 C CA . PHE A 1 96 ? 21.390 5.220 -14.591 1.00 95.50 96 PHE A CA 1
ATOM 722 C C . PHE A 1 96 ? 19.998 5.028 -13.971 1.00 95.50 96 PHE A C 1
ATOM 724 O O . PHE A 1 96 ? 18.998 4.953 -14.694 1.00 95.50 96 PHE A O 1
ATOM 731 N N . ASP A 1 97 ? 19.944 4.961 -12.643 1.00 95.81 97 ASP A N 1
ATOM 732 C CA . ASP A 1 97 ? 18.712 5.058 -11.871 1.00 95.81 97 ASP A CA 1
ATOM 733 C C . ASP A 1 97 ? 18.457 6.500 -11.436 1.00 95.81 97 ASP A C 1
ATOM 735 O O . ASP A 1 97 ? 19.390 7.270 -11.211 1.00 95.81 97 ASP A O 1
ATOM 739 N N . TRP A 1 98 ? 17.184 6.884 -11.390 1.00 94.44 98 TRP A N 1
ATOM 740 C CA . TRP A 1 98 ? 16.810 8.289 -11.213 1.00 94.44 98 TRP A CA 1
ATOM 741 C C . TRP A 1 98 ? 15.656 8.515 -10.235 1.00 94.44 98 TRP A C 1
ATOM 743 O O . TRP A 1 98 ? 15.431 9.646 -9.812 1.00 94.44 98 TRP A O 1
ATOM 753 N N . ALA A 1 99 ? 14.939 7.455 -9.857 1.00 96.75 99 ALA A N 1
ATOM 754 C CA . ALA A 1 99 ? 13.876 7.507 -8.863 1.00 96.75 99 ALA A CA 1
ATOM 755 C C . ALA A 1 99 ? 13.818 6.215 -8.040 1.00 96.75 99 ALA A C 1
ATOM 757 O O . ALA A 1 99 ? 14.394 5.187 -8.407 1.00 96.75 99 ALA A O 1
ATOM 758 N N . TYR A 1 100 ? 13.089 6.272 -6.931 1.00 96.81 100 TYR A N 1
ATOM 759 C CA . TYR A 1 100 ? 12.872 5.155 -6.021 1.00 96.81 100 TYR A CA 1
ATOM 760 C C . TYR A 1 100 ? 11.386 5.044 -5.687 1.00 96.81 100 TYR A C 1
ATOM 762 O O . TYR A 1 100 ? 10.750 6.047 -5.367 1.00 96.81 100 TYR A O 1
ATOM 770 N N . LEU A 1 101 ? 10.837 3.833 -5.759 1.00 97.06 101 LEU A N 1
ATOM 771 C CA . LEU A 1 101 ? 9.448 3.541 -5.418 1.00 97.06 101 LEU A CA 1
ATOM 772 C C . LEU A 1 101 ? 9.399 2.604 -4.213 1.00 97.06 101 LEU A C 1
ATOM 774 O O . LEU A 1 101 ? 10.063 1.567 -4.193 1.00 97.06 101 LEU A O 1
ATOM 778 N N . ARG A 1 102 ? 8.588 2.963 -3.217 1.00 95.56 102 ARG A N 1
ATOM 779 C CA . ARG A 1 102 ? 8.317 2.115 -2.049 1.00 95.56 102 ARG A CA 1
ATOM 780 C C . ARG A 1 102 ? 7.340 0.984 -2.387 1.00 95.56 102 ARG A C 1
ATOM 782 O O . ARG A 1 102 ? 6.630 1.036 -3.394 1.00 95.56 102 ARG A O 1
ATOM 789 N N . LYS A 1 103 ? 7.278 -0.019 -1.511 1.00 95.69 103 LYS A N 1
ATOM 790 C CA . LYS A 1 103 ? 6.272 -1.084 -1.567 1.00 95.69 103 LYS A CA 1
ATOM 791 C C . LYS A 1 103 ? 4.855 -0.505 -1.492 1.00 95.69 103 LYS A C 1
ATOM 793 O O . LYS A 1 103 ? 4.618 0.534 -0.879 1.00 95.69 103 LYS A O 1
ATOM 798 N N . GLY A 1 104 ? 3.906 -1.167 -2.144 1.00 95.19 104 GLY A N 1
ATOM 799 C CA . GLY A 1 104 ? 2.489 -0.817 -2.089 1.00 95.19 104 GLY A CA 1
ATOM 800 C C . GLY A 1 104 ? 2.056 0.273 -3.072 1.00 95.19 104 GLY A C 1
ATOM 801 O O . GLY A 1 104 ? 0.850 0.500 -3.184 1.00 95.19 104 GLY A O 1
ATOM 802 N N . ILE A 1 105 ? 2.993 0.894 -3.802 1.00 95.88 105 ILE A N 1
ATOM 803 C CA . ILE A 1 105 ? 2.701 1.863 -4.867 1.00 95.88 105 ILE A CA 1
ATOM 804 C C . ILE A 1 105 ? 2.114 1.145 -6.079 1.00 95.88 105 ILE A C 1
ATOM 806 O O . ILE A 1 105 ? 2.705 0.192 -6.589 1.00 95.88 105 ILE A O 1
ATOM 810 N N . GLN A 1 106 ? 0.960 1.616 -6.549 1.00 96.38 106 GLN A N 1
ATOM 811 C CA . GLN A 1 106 ? 0.357 1.148 -7.791 1.00 96.38 106 GLN A CA 1
ATOM 812 C C . GLN A 1 106 ? 0.959 1.895 -8.985 1.00 96.38 106 GLN A C 1
ATOM 814 O O . GLN A 1 106 ? 1.146 3.108 -8.938 1.00 96.38 106 GLN A O 1
ATOM 819 N N . VAL A 1 107 ? 1.257 1.165 -10.056 1.00 97.88 107 VAL A N 1
ATOM 820 C CA . VAL A 1 107 ? 1.868 1.677 -11.283 1.00 97.88 107 VAL A CA 1
ATOM 821 C C . VAL A 1 107 ? 1.197 1.072 -12.513 1.00 97.88 107 VAL A C 1
ATOM 823 O O . VAL A 1 107 ? 0.751 -0.080 -12.496 1.00 97.88 107 VAL A O 1
ATOM 826 N N . ALA A 1 108 ? 1.179 1.824 -13.610 1.00 98.12 108 ALA A N 1
ATOM 827 C CA . ALA A 1 108 ? 0.846 1.295 -14.925 1.00 98.12 108 ALA A CA 1
ATOM 828 C C . ALA A 1 108 ? 2.082 0.628 -15.543 1.00 98.12 108 ALA A C 1
ATOM 830 O O . ALA A 1 108 ? 3.187 1.151 -15.433 1.00 98.12 108 ALA A O 1
ATOM 831 N N . VAL A 1 109 ? 1.912 -0.509 -16.212 1.00 98.12 109 VAL A N 1
ATOM 832 C CA . VAL A 1 109 ? 2.946 -1.189 -16.997 1.00 98.12 109 VAL A CA 1
ATOM 833 C C . VAL A 1 109 ? 2.738 -0.856 -18.466 1.00 98.12 109 VAL A C 1
ATOM 835 O O . VAL A 1 109 ? 1.735 -1.239 -19.060 1.00 98.12 109 VAL A O 1
ATOM 838 N N . ASN A 1 110 ? 3.729 -0.201 -19.062 1.00 97.88 110 ASN A N 1
ATOM 839 C CA . ASN A 1 110 ? 3.676 0.254 -20.448 1.00 97.88 110 ASN A CA 1
ATOM 840 C C . ASN A 1 110 ? 4.202 -0.808 -21.420 1.00 97.88 110 ASN A C 1
ATOM 842 O O . ASN A 1 110 ? 3.654 -1.003 -22.501 1.00 97.88 110 ASN A O 1
ATOM 846 N N . ARG A 1 111 ? 5.301 -1.482 -21.055 1.00 97.19 111 ARG A N 1
ATOM 847 C CA . ARG A 1 111 ? 5.945 -2.541 -21.856 1.00 97.19 111 ARG A CA 1
ATOM 848 C C . ARG A 1 111 ? 6.910 -3.366 -21.013 1.00 97.19 111 ARG A C 1
ATOM 850 O O . ARG A 1 111 ? 7.252 -2.976 -19.900 1.00 97.19 111 ARG A O 1
ATOM 857 N N . ARG A 1 112 ? 7.367 -4.495 -21.554 1.00 97.50 112 ARG A N 1
ATOM 858 C CA . ARG A 1 112 ? 8.328 -5.402 -20.912 1.00 97.50 112 ARG A CA 1
ATOM 859 C C . ARG A 1 112 ? 9.483 -5.709 -21.853 1.00 97.50 112 ARG A C 1
ATOM 861 O O . ARG A 1 112 ? 9.262 -5.843 -23.052 1.00 97.50 112 ARG A O 1
ATOM 868 N N . ASP A 1 113 ? 10.681 -5.826 -21.299 1.00 97.62 113 ASP A N 1
ATOM 869 C CA . ASP A 1 113 ? 11.897 -6.172 -22.034 1.00 97.62 113 ASP A CA 1
ATOM 870 C C . ASP A 1 113 ? 12.940 -6.752 -21.071 1.00 97.62 113 ASP A C 1
ATOM 872 O O . ASP A 1 113 ? 13.143 -6.211 -19.987 1.00 97.62 113 ASP A O 1
ATOM 876 N N . SER A 1 114 ? 13.597 -7.846 -21.461 1.00 93.81 114 SER A N 1
ATOM 877 C CA . SER A 1 114 ? 14.803 -8.369 -20.801 1.00 93.81 114 SER A CA 1
ATOM 878 C C . SER A 1 114 ? 14.686 -8.563 -19.279 1.00 93.81 114 SER A C 1
ATOM 880 O O . SER A 1 114 ? 15.625 -8.329 -18.528 1.00 93.81 114 SER A O 1
ATOM 882 N N . GLY A 1 115 ? 13.512 -8.992 -18.799 1.00 96.31 115 GLY A N 1
ATOM 883 C CA . GLY A 1 115 ? 13.248 -9.184 -17.366 1.00 96.31 115 GLY A CA 1
ATOM 884 C C . GLY A 1 115 ? 12.835 -7.912 -16.615 1.00 96.31 115 GLY A C 1
ATOM 885 O O . GLY A 1 115 ? 12.482 -7.988 -15.440 1.00 96.31 115 GLY A O 1
ATOM 886 N N . PHE A 1 116 ? 12.760 -6.764 -17.283 1.00 98.25 116 PHE A N 1
ATOM 887 C CA . PHE A 1 116 ? 12.273 -5.492 -16.753 1.00 98.25 116 PHE A CA 1
ATOM 888 C C . PHE A 1 116 ? 10.901 -5.129 -17.325 1.00 98.25 116 PHE A C 1
ATOM 890 O O . PHE A 1 116 ? 10.498 -5.565 -18.405 1.00 98.25 116 PHE A O 1
ATOM 897 N N . SER A 1 117 ? 10.180 -4.302 -16.582 1.00 98.19 117 SER A N 1
ATOM 898 C CA . SER A 1 117 ? 8.920 -3.697 -16.991 1.00 98.19 117 SER A CA 1
ATOM 899 C C . SER A 1 117 ? 9.084 -2.184 -16.958 1.00 98.19 117 SER A C 1
ATOM 901 O O . SER A 1 117 ? 9.502 -1.633 -15.940 1.00 98.19 117 SER A O 1
ATOM 903 N N . GLN A 1 118 ? 8.774 -1.510 -18.065 1.00 98.44 118 GLN A N 1
ATOM 904 C CA . GLN A 1 118 ? 8.660 -0.0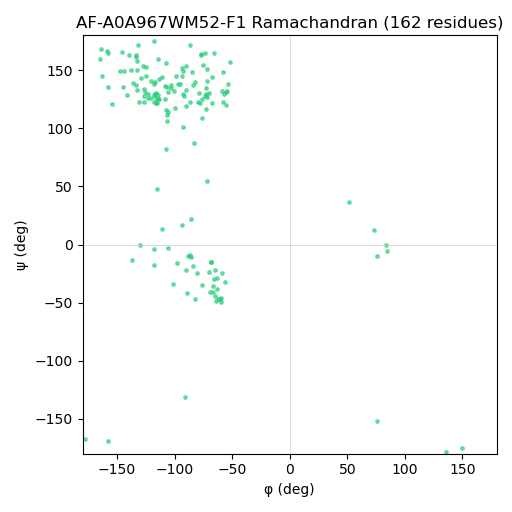61 -18.056 1.00 98.44 118 GLN A CA 1
ATOM 905 C C . GLN A 1 118 ? 7.331 0.302 -17.407 1.00 98.44 118 GLN A C 1
ATOM 907 O O . GLN A 1 118 ? 6.281 -0.163 -17.855 1.00 98.44 118 GLN A O 1
ATOM 912 N N . ILE A 1 119 ? 7.388 1.137 -16.382 1.00 98.50 119 ILE A N 1
ATOM 913 C CA . ILE A 1 119 ? 6.235 1.587 -15.620 1.00 98.50 119 ILE A CA 1
ATOM 914 C C . ILE A 1 119 ? 6.009 3.082 -15.789 1.00 98.50 119 ILE A C 1
ATOM 916 O O . ILE A 1 119 ? 6.936 3.812 -16.150 1.00 98.50 119 ILE A O 1
ATOM 920 N N . SER A 1 120 ? 4.788 3.510 -15.493 1.00 98.19 120 SER A N 1
ATOM 921 C CA . SER A 1 120 ? 4.435 4.897 -15.215 1.00 98.19 120 SER A CA 1
ATOM 922 C C . SER A 1 120 ? 3.727 4.984 -13.864 1.00 98.19 120 SER A C 1
ATOM 924 O O . SER A 1 120 ? 2.803 4.219 -13.584 1.00 98.19 120 SER A O 1
ATOM 926 N N . TYR A 1 121 ? 4.180 5.909 -13.028 1.00 97.62 121 TYR A N 1
ATOM 927 C CA . TYR A 1 121 ? 3.536 6.324 -11.788 1.00 97.62 121 TYR A CA 1
ATOM 928 C C . TYR A 1 121 ? 3.166 7.794 -11.923 1.00 97.62 121 TYR A C 1
ATOM 930 O O . TYR A 1 121 ? 4.018 8.603 -12.283 1.00 97.62 121 TYR A O 1
ATOM 938 N N . GLU A 1 122 ? 1.918 8.131 -11.631 1.00 96.31 122 GLU A N 1
ATOM 939 C CA . GLU A 1 122 ? 1.436 9.506 -11.626 1.00 96.31 122 GLU A CA 1
ATOM 940 C C . GLU A 1 122 ? 0.780 9.791 -10.282 1.00 96.31 122 GLU A C 1
ATOM 942 O O . GLU A 1 122 ? -0.096 9.051 -9.835 1.00 96.31 122 GLU A O 1
ATOM 947 N N . GLU A 1 123 ? 1.217 10.869 -9.644 1.00 94.75 123 GLU A N 1
ATOM 948 C CA . GLU A 1 123 ? 0.654 11.369 -8.400 1.00 94.75 123 GLU A CA 1
ATOM 949 C C . GLU A 1 123 ? -0.125 12.649 -8.701 1.00 94.75 123 GLU A C 1
ATOM 951 O O . GLU A 1 123 ? 0.464 13.626 -9.177 1.00 94.75 123 GLU A O 1
ATOM 956 N N . PRO A 1 124 ? -1.449 12.663 -8.500 1.00 94.75 124 PRO A N 1
ATOM 957 C CA . PRO A 1 124 ? -2.230 13.883 -8.618 1.00 94.75 124 PRO A CA 1
ATOM 958 C C . PRO A 1 124 ? -2.058 14.785 -7.390 1.00 94.75 124 PRO A C 1
ATOM 960 O O . PRO A 1 124 ? -1.661 14.337 -6.318 1.00 94.75 124 PRO A O 1
ATOM 963 N N . ASP A 1 125 ? -2.439 16.057 -7.519 1.00 94.19 125 ASP A N 1
ATOM 964 C CA . ASP A 1 125 ? -2.487 16.983 -6.378 1.00 94.19 125 ASP A CA 1
ATOM 965 C C . ASP A 1 125 ? -3.537 16.600 -5.330 1.00 94.19 125 ASP A C 1
ATOM 967 O O . ASP A 1 125 ? -3.384 16.929 -4.155 1.00 94.19 125 ASP A O 1
ATOM 971 N N . ARG A 1 126 ? -4.622 15.947 -5.761 1.00 91.69 126 ARG A N 1
ATOM 972 C CA . ARG A 1 126 ? -5.729 15.528 -4.903 1.00 91.69 126 ARG A CA 1
ATOM 973 C C . ARG A 1 126 ? -6.530 14.388 -5.517 1.00 91.69 126 ARG A C 1
ATOM 975 O O . ARG A 1 126 ? -6.498 14.166 -6.727 1.00 91.69 126 ARG A O 1
ATOM 982 N N . VAL A 1 127 ? -7.341 13.750 -4.685 1.00 88.19 127 VAL A N 1
ATOM 983 C CA . VAL A 1 127 ? -8.362 12.776 -5.084 1.00 88.19 127 VAL A CA 1
ATOM 984 C C . VAL A 1 127 ? -9.695 13.094 -4.388 1.00 88.19 127 VAL A C 1
ATOM 986 O O . VAL A 1 127 ? -9.677 13.659 -3.294 1.00 88.19 127 VAL A O 1
ATOM 989 N N . PRO A 1 128 ? -10.856 12.776 -4.997 1.00 88.31 128 PRO A N 1
ATOM 990 C CA . PRO A 1 128 ? -11.033 12.067 -6.272 1.00 88.31 128 PRO A CA 1
ATOM 991 C C . PRO A 1 128 ? -10.984 12.961 -7.523 1.00 88.31 128 PRO A C 1
ATOM 993 O O . PRO A 1 128 ? -10.923 12.432 -8.627 1.00 88.31 128 PRO A O 1
ATOM 996 N N . GLU A 1 129 ? -11.007 14.288 -7.369 1.00 89.75 129 GLU A N 1
ATOM 997 C CA . GLU A 1 129 ? -11.079 15.252 -8.479 1.00 89.75 129 GLU A CA 1
ATOM 998 C C . GLU A 1 129 ? -9.737 15.985 -8.681 1.00 89.75 129 GLU A C 1
ATOM 1000 O O . GLU A 1 129 ? -9.559 17.098 -8.174 1.00 89.75 129 GLU A O 1
ATOM 1005 N N . PRO A 1 130 ? -8.763 15.379 -9.386 1.00 92.62 130 PRO A N 1
ATOM 1006 C CA . PRO A 1 130 ? -7.441 15.964 -9.587 1.00 92.62 130 PRO A CA 1
ATOM 1007 C C . PRO A 1 130 ? -7.497 17.214 -10.472 1.00 92.62 130 PRO A C 1
ATOM 1009 O O . PRO A 1 130 ? -8.254 17.280 -11.441 1.00 92.62 130 PRO A O 1
ATOM 1012 N N . ARG A 1 131 ? -6.648 18.202 -10.176 1.00 94.44 131 ARG A N 1
ATOM 1013 C CA . ARG A 1 131 ? -6.480 19.417 -10.992 1.00 94.44 131 ARG A CA 1
ATOM 1014 C C . ARG A 1 131 ? -5.238 19.354 -11.869 1.00 94.44 131 ARG A C 1
ATOM 1016 O O . ARG A 1 131 ? -5.241 19.909 -12.964 1.00 94.44 131 ARG A O 1
ATOM 1023 N N . PHE A 1 132 ? -4.178 18.718 -11.381 1.00 94.56 132 PHE A N 1
ATOM 1024 C CA . PHE A 1 132 ? -2.936 18.493 -12.117 1.00 94.56 132 PHE A CA 1
ATOM 1025 C C . PHE A 1 132 ? -2.152 17.323 -11.513 1.00 94.56 132 PHE A C 1
ATOM 1027 O O . PHE A 1 132 ? -2.440 16.866 -10.407 1.00 94.56 132 PHE A O 1
ATOM 1034 N N . ILE A 1 133 ? -1.148 16.849 -12.252 1.00 96.06 133 ILE A N 1
ATOM 1035 C CA . ILE A 1 133 ? -0.205 15.827 -11.791 1.00 96.06 133 ILE A CA 1
ATOM 1036 C C . ILE A 1 133 ? 0.975 16.529 -11.116 1.00 96.06 133 ILE A C 1
ATOM 1038 O O . ILE A 1 133 ? 1.658 17.338 -11.745 1.00 96.06 133 ILE A O 1
ATOM 1042 N N . THR A 1 134 ? 1.190 16.254 -9.831 1.00 95.44 134 THR A N 1
ATOM 1043 C CA . THR A 1 134 ? 2.312 16.793 -9.046 1.00 95.44 134 THR A CA 1
ATOM 1044 C C . THR A 1 134 ? 3.612 16.076 -9.380 1.00 95.44 134 THR A C 1
ATOM 1046 O O . THR A 1 134 ? 4.666 16.710 -9.421 1.00 95.44 134 THR A O 1
ATOM 1049 N N . MET A 1 135 ? 3.546 14.774 -9.663 1.00 94.94 135 MET A N 1
ATOM 1050 C CA . MET A 1 135 ? 4.709 13.959 -9.997 1.00 94.94 135 MET A CA 1
ATOM 1051 C C . MET A 1 135 ? 4.361 12.903 -11.044 1.00 94.94 135 MET A C 1
ATOM 1053 O O . MET A 1 135 ? 3.350 12.220 -10.936 1.00 94.94 135 MET A O 1
ATOM 1057 N N . SER A 1 136 ? 5.228 12.740 -12.044 1.00 96.81 136 SER A N 1
ATOM 1058 C CA . SER A 1 136 ? 5.140 11.653 -13.021 1.00 96.81 136 SER A CA 1
ATOM 1059 C C . SER A 1 136 ? 6.498 10.975 -13.149 1.00 96.81 136 SER A C 1
ATOM 1061 O O . SER A 1 136 ? 7.507 11.622 -13.440 1.00 96.81 136 SER A O 1
ATOM 1063 N N . ILE A 1 137 ? 6.532 9.667 -12.908 1.00 97.56 137 ILE A N 1
ATOM 1064 C CA . ILE A 1 137 ? 7.726 8.834 -13.010 1.00 97.56 137 ILE A CA 1
ATOM 1065 C C . ILE A 1 137 ? 7.517 7.806 -14.109 1.00 97.56 137 ILE A C 1
ATOM 1067 O O . ILE A 1 137 ? 6.604 6.996 -14.025 1.00 97.56 137 ILE A O 1
ATOM 1071 N N . THR A 1 138 ? 8.389 7.805 -15.121 1.00 98.06 138 THR A N 1
ATOM 1072 C CA . THR A 1 138 ? 8.425 6.757 -16.151 1.00 98.06 138 THR A CA 1
ATOM 1073 C C . THR A 1 138 ? 9.820 6.163 -16.294 1.00 98.06 138 THR A C 1
ATOM 1075 O O . THR A 1 138 ? 10.780 6.854 -16.627 1.00 98.06 138 THR A O 1
ATOM 1078 N N . GLY A 1 139 ? 9.943 4.855 -16.114 1.00 98.00 139 GLY A N 1
ATOM 1079 C CA . GLY A 1 139 ? 11.220 4.157 -16.240 1.00 98.00 139 GLY A CA 1
ATOM 1080 C C . GLY A 1 139 ? 11.065 2.662 -16.031 1.00 98.00 139 GLY A C 1
ATOM 1081 O O . GLY A 1 139 ? 9.955 2.148 -16.075 1.00 98.00 139 GLY A O 1
ATOM 1082 N N . TRP A 1 140 ? 12.170 1.954 -15.857 1.00 98.56 140 TRP A N 1
ATOM 1083 C CA . TRP A 1 140 ? 12.202 0.497 -15.825 1.00 98.56 140 TRP A CA 1
ATOM 1084 C C . TRP A 1 140 ? 12.426 -0.015 -14.412 1.00 98.56 140 TRP A C 1
ATOM 1086 O O . TRP A 1 140 ? 13.302 0.470 -13.706 1.00 98.56 140 TRP A O 1
ATOM 1096 N N . VAL A 1 141 ? 11.663 -1.030 -14.023 1.00 98.38 141 VAL A N 1
ATOM 1097 C CA . VAL A 1 141 ? 11.851 -1.775 -12.772 1.00 98.38 141 VAL A CA 1
ATOM 1098 C C . VAL A 1 141 ? 11.994 -3.265 -13.087 1.00 98.38 141 VAL A C 1
ATOM 1100 O O . VAL A 1 141 ? 11.464 -3.719 -14.110 1.00 98.38 141 VAL A O 1
ATOM 1103 N N . PRO A 1 142 ? 12.687 -4.060 -12.255 1.00 97.75 142 PRO A N 1
ATOM 1104 C CA . PRO A 1 142 ? 12.695 -5.510 -12.409 1.00 97.75 142 PRO A CA 1
ATOM 1105 C C . PRO A 1 142 ? 11.263 -6.062 -12.407 1.00 97.75 142 PRO A C 1
ATOM 1107 O O . PRO A 1 142 ? 10.469 -5.755 -11.525 1.00 97.75 142 PRO A O 1
ATOM 1110 N N . SER A 1 143 ? 10.902 -6.914 -13.363 1.00 96.44 143 SER A N 1
ATOM 1111 C CA . SER A 1 143 ? 9.518 -7.416 -13.455 1.00 96.44 143 SER A CA 1
ATOM 1112 C C . SER A 1 143 ? 9.118 -8.274 -12.252 1.00 96.44 143 SER A C 1
ATOM 1114 O O . SER A 1 143 ? 7.934 -8.411 -11.967 1.00 96.44 143 SER A O 1
ATOM 1116 N N . GLY A 1 144 ? 10.100 -8.836 -11.539 1.00 94.88 144 GLY A N 1
ATOM 1117 C CA . GLY A 1 144 ? 9.877 -9.623 -10.326 1.00 94.88 144 GLY A CA 1
ATOM 1118 C C . GLY A 1 144 ? 9.373 -8.814 -9.127 1.00 94.88 144 GLY A C 1
ATOM 1119 O O . GLY A 1 144 ? 8.870 -9.418 -8.186 1.00 94.88 144 GLY A O 1
ATOM 1120 N N . VAL A 1 145 ? 9.459 -7.475 -9.157 1.00 95.94 145 VAL A N 1
ATOM 1121 C CA . VAL A 1 145 ? 8.944 -6.610 -8.077 1.00 95.94 145 VAL A CA 1
ATOM 1122 C C . VAL A 1 145 ? 7.510 -6.124 -8.319 1.00 95.94 145 VAL A C 1
ATOM 1124 O O . VAL A 1 145 ? 7.080 -5.143 -7.718 1.00 95.94 145 VAL A O 1
ATOM 1127 N N . LEU A 1 146 ? 6.773 -6.766 -9.229 1.00 96.56 146 LEU A N 1
ATOM 1128 C CA . LEU A 1 146 ? 5.418 -6.370 -9.607 1.00 96.56 146 LEU A CA 1
ATOM 1129 C C . LEU A 1 146 ? 4.409 -7.476 -9.285 1.00 96.56 146 LEU A C 1
ATOM 1131 O O . LEU A 1 146 ? 4.502 -8.585 -9.808 1.00 96.56 146 LEU A O 1
ATOM 1135 N N . ALA A 1 147 ? 3.407 -7.136 -8.477 1.00 95.94 147 ALA A N 1
ATOM 1136 C CA . ALA A 1 147 ? 2.225 -7.951 -8.215 1.00 95.94 147 ALA A CA 1
ATOM 1137 C C . ALA A 1 147 ? 1.048 -7.482 -9.070 1.00 95.94 147 ALA A C 1
ATOM 1139 O O . ALA A 1 147 ? 0.870 -6.285 -9.302 1.00 95.94 147 ALA A O 1
ATOM 1140 N N . ASP A 1 148 ? 0.216 -8.421 -9.506 1.00 95.56 148 ASP A N 1
ATOM 1141 C CA . ASP A 1 148 ? -1.088 -8.146 -10.117 1.00 95.56 148 ASP A CA 1
ATOM 1142 C C . ASP A 1 148 ? -2.260 -8.448 -9.192 1.00 95.56 148 ASP A C 1
ATOM 1144 O O . ASP A 1 148 ? -3.395 -8.189 -9.567 1.00 95.56 148 ASP A O 1
ATOM 1148 N N . THR A 1 149 ? -1.999 -8.966 -7.997 1.00 96.00 149 THR A N 1
ATOM 1149 C CA . THR A 1 149 ? -3.037 -9.402 -7.068 1.00 96.00 149 THR A CA 1
ATOM 1150 C C . THR A 1 149 ? -2.832 -8.725 -5.722 1.00 96.00 149 THR A C 1
ATOM 1152 O O . THR A 1 149 ? -1.714 -8.665 -5.207 1.00 96.00 149 THR A O 1
ATOM 1155 N N . VAL A 1 150 ? -3.920 -8.204 -5.159 1.00 96.44 150 VAL A N 1
ATOM 1156 C CA . VAL A 1 150 ? -3.964 -7.597 -3.827 1.00 96.44 150 VAL A CA 1
ATOM 1157 C C . VAL A 1 150 ? -4.852 -8.445 -2.948 1.00 96.44 150 VAL A C 1
ATOM 1159 O O . VAL A 1 150 ? -6.001 -8.687 -3.308 1.00 96.44 150 VAL A O 1
ATOM 1162 N N . ARG A 1 151 ? -4.345 -8.814 -1.778 1.00 97.31 151 ARG A N 1
ATOM 1163 C CA . ARG A 1 151 ? -5.139 -9.366 -0.692 1.00 97.31 151 ARG A CA 1
ATOM 1164 C C . ARG A 1 151 ? -5.235 -8.323 0.410 1.00 97.31 151 ARG A C 1
ATOM 1166 O O . ARG A 1 151 ? -4.222 -7.789 0.849 1.00 97.31 151 ARG A O 1
ATOM 1173 N N . ARG A 1 152 ? -6.452 -7.972 0.813 1.00 98.19 152 ARG A N 1
ATOM 1174 C CA . ARG A 1 152 ? -6.713 -7.009 1.882 1.00 98.19 152 ARG A CA 1
ATOM 1175 C C . ARG A 1 152 ? -7.419 -7.699 3.037 1.00 98.19 152 ARG A C 1
ATOM 1177 O O . ARG A 1 152 ? -8.474 -8.290 2.835 1.00 98.19 152 ARG A O 1
ATOM 1184 N N . HIS A 1 153 ? -6.857 -7.574 4.230 1.00 98.44 153 HIS A N 1
ATOM 1185 C CA . HIS A 1 153 ? -7.450 -8.023 5.484 1.00 98.44 153 HIS A CA 1
ATOM 1186 C C . HIS A 1 153 ? -8.179 -6.868 6.154 1.00 98.44 153 HIS A C 1
ATOM 1188 O O . HIS A 1 153 ? -7.684 -5.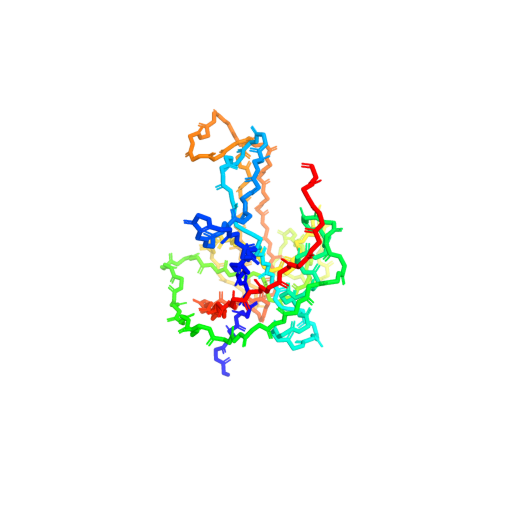740 6.191 1.00 98.44 153 HIS A O 1
ATOM 1194 N N . PHE A 1 154 ? -9.356 -7.155 6.689 1.00 98.56 154 PHE A N 1
A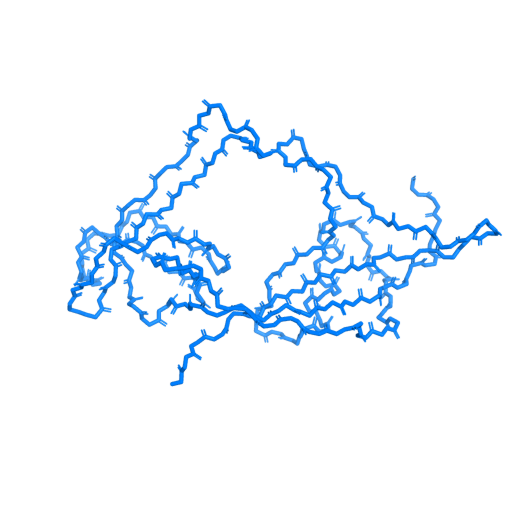TOM 1195 C CA . PHE A 1 154 ? -10.185 -6.185 7.383 1.00 98.56 154 PHE A CA 1
ATOM 1196 C C . PHE A 1 154 ? -10.272 -6.574 8.849 1.00 98.56 154 PHE A C 1
ATOM 1198 O O . PHE A 1 154 ? -10.686 -7.688 9.168 1.00 98.56 154 PHE A O 1
ATOM 1205 N N . TYR A 1 155 ? -9.925 -5.653 9.739 1.00 98.44 155 TYR A N 1
ATOM 1206 C CA . TYR A 1 155 ? -9.961 -5.888 11.177 1.00 98.44 155 TYR A CA 1
ATOM 1207 C C . TYR A 1 155 ? -10.895 -4.901 11.857 1.00 98.44 155 TYR A C 1
ATOM 1209 O O . TYR A 1 155 ? -10.916 -3.717 11.519 1.00 98.44 155 TYR A O 1
ATOM 1217 N N . GLN A 1 156 ? -11.637 -5.388 12.849 1.00 97.75 156 GLN A N 1
ATOM 1218 C CA . GLN A 1 156 ? -12.227 -4.517 13.851 1.00 97.75 156 GLN A CA 1
ATOM 1219 C C . GLN A 1 156 ? -11.203 -4.310 14.962 1.00 97.75 156 GLN A C 1
ATOM 1221 O O . GLN A 1 156 ? -10.754 -5.273 15.593 1.00 97.75 156 GLN A O 1
ATOM 1226 N N . ILE A 1 157 ? -10.876 -3.049 15.211 1.00 97.25 157 ILE A N 1
ATOM 1227 C CA . ILE A 1 157 ? -9.992 -2.628 16.290 1.00 97.25 157 ILE A CA 1
ATOM 1228 C C . ILE A 1 157 ? -10.851 -1.951 17.356 1.00 97.25 157 ILE A C 1
ATOM 1230 O O . ILE A 1 157 ? -11.759 -1.187 17.031 1.00 97.25 157 ILE A O 1
ATOM 1234 N N . GLU A 1 158 ? -10.608 -2.249 18.625 1.00 94.75 158 GLU A N 1
ATOM 1235 C CA . GLU A 1 158 ? -11.283 -1.608 19.748 1.00 94.75 158 GLU A CA 1
ATOM 1236 C C . GLU A 1 158 ? -10.333 -0.627 20.439 1.00 94.75 158 GLU A C 1
ATOM 1238 O O . GLU A 1 158 ? -9.180 -0.952 20.737 1.00 94.75 158 GLU A O 1
ATOM 1243 N N . TYR A 1 159 ? -10.825 0.589 20.674 1.00 91.62 159 TYR A N 1
ATOM 1244 C CA . TYR A 1 159 ? -10.141 1.621 21.441 1.00 91.62 159 TYR A CA 1
ATOM 1245 C C . TYR A 1 159 ? -11.021 2.081 22.604 1.00 91.62 159 TYR A C 1
ATOM 1247 O O . TYR A 1 159 ? -12.163 2.498 22.409 1.00 91.62 159 TYR A O 1
ATOM 1255 N N . SER A 1 160 ? -10.463 2.035 23.814 1.00 81.94 160 SER A N 1
ATOM 1256 C CA . SER A 1 160 ? -11.174 2.348 25.064 1.00 81.94 160 SER A CA 1
ATOM 1257 C C . SER A 1 160 ? -10.699 3.649 25.724 1.00 81.94 160 SER A C 1
ATOM 1259 O O . SER A 1 160 ? -10.970 3.874 26.903 1.00 81.94 160 SER A O 1
ATOM 1261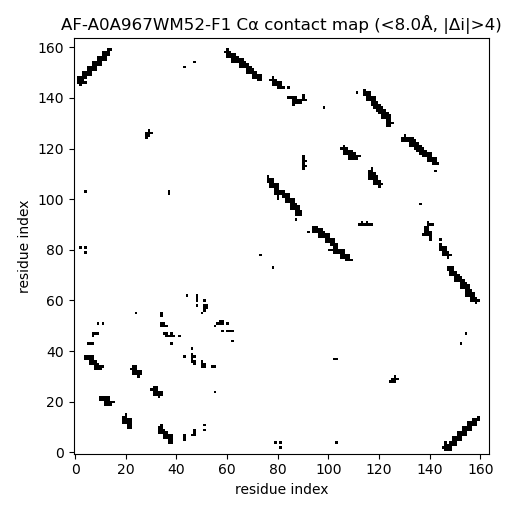 N N . GLY A 1 161 ? -9.938 4.483 25.009 1.00 73.19 161 GLY A N 1
ATOM 1262 C CA . GLY A 1 161 ? -9.413 5.736 25.549 1.00 73.19 161 GLY A CA 1
ATOM 1263 C C . GLY A 1 161 ? -10.373 6.932 25.424 1.00 73.19 161 GLY A C 1
ATOM 1264 O O . GLY A 1 161 ? -11.440 6.830 24.808 1.00 73.19 161 GLY A O 1
ATOM 1265 N N . PRO A 1 162 ? -10.016 8.069 26.050 1.00 65.62 162 PRO A N 1
ATOM 1266 C CA . PRO A 1 162 ? -10.863 9.261 26.115 1.00 65.62 162 PRO A CA 1
ATOM 1267 C C . PRO A 1 162 ? -11.086 9.919 24.740 1.00 65.62 162 PRO A C 1
ATOM 1269 O O . PRO A 1 162 ? -10.386 9.634 23.772 1.00 65.62 162 PRO A O 1
ATOM 1272 N N . LEU A 1 163 ? -12.082 10.809 24.657 1.00 55.56 163 LEU A N 1
ATOM 1273 C CA . LEU A 1 163 ? -12.280 11.719 23.519 1.00 55.56 163 LEU A CA 1
ATOM 1274 C C . LEU A 1 163 ? -11.020 12.582 23.326 1.00 55.56 163 LEU A C 1
ATOM 1276 O O . LEU A 1 163 ? -10.610 13.252 24.275 1.00 55.56 163 LEU A O 1
ATOM 1280 N N . GLN A 1 164 ? -10.416 12.527 22.133 1.00 53.91 164 GLN A N 1
ATOM 1281 C CA . GLN A 1 164 ? -9.464 13.547 21.677 1.00 53.91 164 GLN A CA 1
ATOM 1282 C C . GLN A 1 164 ? -10.218 14.810 21.261 1.00 53.91 164 GLN A C 1
ATOM 1284 O O . GLN A 1 164 ? -11.316 14.665 20.675 1.00 53.91 164 GLN A O 1
#

Solvent-accessible surface area (backbone atoms only — not comparable to full-atom values): 9177 Å² total; per-residue (Å²): 128,87,50,67,41,49,29,30,34,38,51,40,28,30,84,52,98,94,44,76,45,72,63,71,44,81,41,99,43,58,43,79,42,60,44,59,47,62,41,70,102,58,50,64,70,58,34,37,53,49,33,37,25,74,76,69,68,48,83,80,61,42,82,73,46,77,77,48,73,51,76,44,73,50,59,89,55,37,32,28,29,66,45,70,42,60,28,12,77,41,67,41,92,88,42,65,63,82,50,76,44,56,54,67,43,67,32,38,53,78,50,73,46,89,68,18,28,33,34,40,38,76,39,54,64,31,45,93,76,56,86,51,72,74,43,76,50,75,33,16,32,63,44,87,38,51,16,46,32,41,34,36,39,35,30,37,28,40,42,87,72,79,90,128

Nearest PDB structures (foldseek):
  6biq-assembly4_C  TM=8.142E-01  e=1.550E-02  Trichomonas vaginalis
  8zjb-assembly5_E  TM=7.847E-01  e=3.213E-01  Phytophthora sojae strain P6497
  3npf-assembly1_B  TM=4.038E-01  e=2.171E-02  Bacteroides ovatus ATCC 8483
  4r0k-assembly1_A  TM=4.063E-01  e=3.215E-02  Bacteroides thetaiotaomicron VPI-5482
  8tpu-assembly1_AV  TM=5.181E-01  e=1.733E-01  Plasmodium falciparum 3D7

Radius of gyration: 18.38 Å; Cα contacts (8 Å, |Δi|>4): 379; chains: 1; bounding box: 49×38×48 Å

pLDDT: mean 93.99, std 7.82, range [42.22, 98.56]

Secondary structure (DSSP, 8-state):
-PPEEEEEEEEEEEEETTEEEE--EEETTTEEE--EEE--SS-HHHHHHHHHHHHH---S-EEEEEEEEEEEEPPTTEEEE-S-EEEESSSSTTSPEEEEE-TT-EEEEEEEETTEEEEEEEEESSSSS-SSEEEEEEEEEEGGGEESEEEEEEEEEE--PPP-

Sequence (164 aa):
MPVVIEKVTAFVTRPTEEGPELLLLEHPFAGIQIPAGTVEDETPEDAVLREVAEETGIDSATIRCCLGTDERALPEGQRIITAPTRVYARPDATSFDWAYLRKGIQVAVNRRDSGFSQISYEEPDRVPEPRFITMSITGWVPSGVLADTVRRHFYQIEYSGPLQ

Foldseek 3Di:
DFDAWEKEFEQEWEQDPVGIDTDWDQDPFEGIHTQMDTDDPDDNLVVSLVSCCVRPVDNDKDFPDWPDKDKDFAPPQKWWFQAKWFFAADQDPPGDTDDIDHGGAMWGFDDDDDQKTWTKHWDFSHPDDGPDTPDIDTGITRPVRIHRMYMYIYTYMYDHDDDD